Protein AF-A0A1G6HQH6-F1 (afdb_monomer_lite)

Radius of gyration: 28.19 Å; chains: 1; bounding box: 58×26×79 Å

pLDDT: mean 88.73, std 11.49, range [60.56, 98.31]

Sequence (128 aa):
MSDMNAMRIERLQMDIVSLQSRLTVVQKQLEELGKAREGLTKVKDEADGEKHLVSNPELNHEVTRGKETAKHRERRASVMSDYKKLVACIGSMIFLIDQKMVSLATEGSGYMTSISSKKNLVSELKKS

Secondary structure (DSSP, 8-state):
--HHHHHHHHHHHHHHHHHHHHHHHHHHHHHHHHHHHHHHHHHHHHHHHHHHHHHS---S-HHHHHHHHHHTHHHHHHHHHHHHHHHHHHHHHHHHHHHHHHHHHHHHHHHHHHHHHHHHHHHHHHH-

Foldseek 3Di:
DDPVLVVLLVVLVVLLVVLVVVLVVLVVLLVVLVVVLVVLVVVLVVLVVVLVCLVPPDDPDPVCVVVVCVVCVVVSVVVNVVSVVSNVVSVVSSVVSVVVSVVSVVVSVVSVVSSVVSVVVSVVSVVD

Organism: NCBI:txid1464122

Structure (mmCIF, N/CA/C/O backbone):
data_AF-A0A1G6HQH6-F1
#
_entry.id   AF-A0A1G6HQH6-F1
#
loop_
_atom_site.group_PDB
_atom_site.id
_atom_site.type_symbol
_atom_site.label_atom_id
_atom_site.label_alt_id
_atom_site.label_comp_id
_atom_site.label_asym_id
_atom_site.label_entity_id
_atom_site.label_seq_id
_atom_site.pdbx_PDB_ins_code
_atom_site.Cartn_x
_atom_site.Cartn_y
_atom_site.Cartn_z
_atom_site.occupancy
_atom_site.B_iso_or_equiv
_atom_site.auth_seq_id
_atom_site.auth_comp_id
_atom_site.auth_asym_id
_atom_site.auth_atom_id
_atom_site.pdbx_PDB_model_num
ATOM 1 N N . MET A 1 1 ? -25.059 -0.655 37.567 1.00 61.16 1 MET A N 1
ATOM 2 C CA . MET A 1 1 ? -24.219 -1.395 36.604 1.00 61.16 1 MET A CA 1
ATOM 3 C C . MET A 1 1 ? -23.960 -2.776 37.179 1.00 61.16 1 MET A C 1
ATOM 5 O O . MET A 1 1 ? -23.488 -2.849 38.305 1.00 61.16 1 MET A O 1
ATOM 9 N N . SER A 1 2 ? -24.348 -3.844 36.480 1.00 80.38 2 SER A N 1
ATOM 10 C CA . SER A 1 2 ? -24.096 -5.219 36.937 1.00 80.38 2 SER A CA 1
ATOM 11 C C . SER A 1 2 ? -22.632 -5.613 36.709 1.00 80.38 2 SER A C 1
ATOM 13 O O . SER A 1 2 ? -22.013 -5.141 35.752 1.00 80.38 2 SER A O 1
ATOM 15 N N . ASP A 1 3 ? -22.091 -6.520 37.528 1.00 83.44 3 ASP A N 1
ATOM 16 C CA . ASP A 1 3 ? -20.731 -7.066 37.347 1.00 83.44 3 ASP A CA 1
ATOM 17 C C . ASP A 1 3 ? -20.538 -7.677 35.948 1.00 83.44 3 ASP A C 1
ATOM 19 O O . ASP A 1 3 ? -19.473 -7.582 35.338 1.00 83.44 3 ASP A O 1
ATOM 23 N N . MET A 1 4 ? -21.615 -8.227 35.379 1.00 88.12 4 MET A N 1
ATOM 24 C CA . MET A 1 4 ? -21.640 -8.748 34.014 1.00 88.12 4 MET A CA 1
ATOM 25 C C . MET A 1 4 ? -21.447 -7.647 32.954 1.00 88.12 4 MET A C 1
ATOM 27 O O . MET A 1 4 ? -20.727 -7.862 31.974 1.00 88.12 4 MET A O 1
ATOM 31 N N . ASN A 1 5 ? -22.042 -6.461 33.142 1.00 89.81 5 ASN A N 1
ATOM 32 C CA . ASN A 1 5 ? -21.834 -5.318 32.245 1.00 89.81 5 ASN A CA 1
ATOM 33 C C . ASN A 1 5 ? -20.390 -4.807 32.333 1.00 89.81 5 ASN A C 1
ATOM 35 O O . ASN A 1 5 ? -19.801 -4.496 31.297 1.00 89.81 5 ASN A O 1
ATOM 39 N N . ALA A 1 6 ? -19.797 -4.785 33.532 1.00 91.06 6 ALA A N 1
ATOM 40 C CA . ALA A 1 6 ? -18.405 -4.378 33.732 1.00 91.06 6 ALA A CA 1
ATOM 41 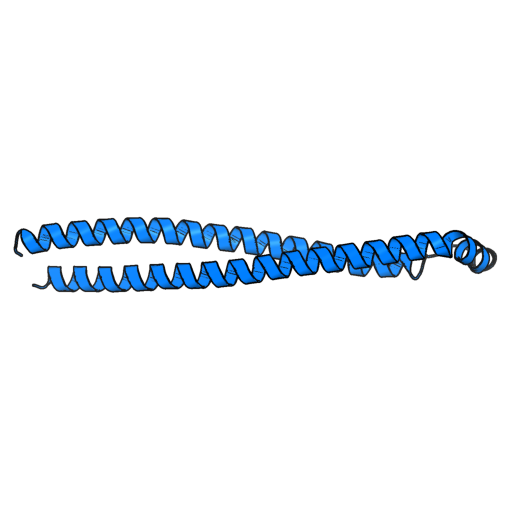C C . ALA A 1 6 ? -17.420 -5.300 32.986 1.00 91.06 6 ALA A C 1
ATOM 43 O O . ALA A 1 6 ? -16.626 -4.818 32.176 1.00 91.06 6 ALA A O 1
ATOM 44 N N . MET A 1 7 ? -17.546 -6.625 33.141 1.00 93.31 7 MET A N 1
ATOM 45 C CA . MET A 1 7 ? -16.700 -7.596 32.421 1.00 93.31 7 MET A CA 1
ATOM 46 C C . MET A 1 7 ? -16.857 -7.501 30.897 1.00 93.31 7 MET A C 1
ATOM 48 O O . MET A 1 7 ? -15.897 -7.654 30.136 1.00 93.31 7 MET A O 1
ATOM 52 N N . ARG A 1 8 ? -18.083 -7.251 30.417 1.00 94.69 8 ARG A N 1
ATOM 53 C CA . ARG A 1 8 ? -18.345 -7.103 28.980 1.00 94.69 8 ARG A CA 1
ATOM 54 C C . ARG A 1 8 ? -17.719 -5.828 28.419 1.00 94.69 8 ARG A C 1
ATOM 56 O O . ARG A 1 8 ? -17.193 -5.862 27.307 1.00 94.69 8 ARG A O 1
ATOM 63 N N . ILE A 1 9 ? -17.748 -4.733 29.178 1.00 95.00 9 ILE A N 1
ATOM 64 C CA . ILE A 1 9 ? -17.079 -3.480 28.817 1.00 95.00 9 ILE A CA 1
ATOM 65 C C . ILE A 1 9 ? -15.565 -3.688 28.716 1.00 95.00 9 ILE A C 1
ATOM 67 O O . ILE A 1 9 ? -14.991 -3.301 27.699 1.00 95.00 9 ILE A O 1
ATOM 71 N N . GLU A 1 10 ? -14.931 -4.339 29.695 1.00 96.00 10 GLU A N 1
ATOM 72 C CA . GLU A 1 10 ? -13.484 -4.607 29.660 1.00 96.00 10 GLU A CA 1
ATOM 73 C C . GLU A 1 10 ? -13.081 -5.410 28.421 1.00 96.00 10 GLU A C 1
ATOM 75 O O . GLU A 1 10 ? -12.165 -5.023 27.693 1.00 96.00 10 GLU A O 1
ATOM 80 N N . ARG A 1 11 ? -13.818 -6.483 28.107 1.00 96.44 11 ARG A N 1
ATOM 81 C CA . ARG A 1 11 ? -13.547 -7.289 26.908 1.00 96.44 11 ARG A CA 1
ATOM 82 C C . ARG A 1 11 ? -13.657 -6.462 25.624 1.00 96.44 11 ARG A C 1
ATOM 84 O O . A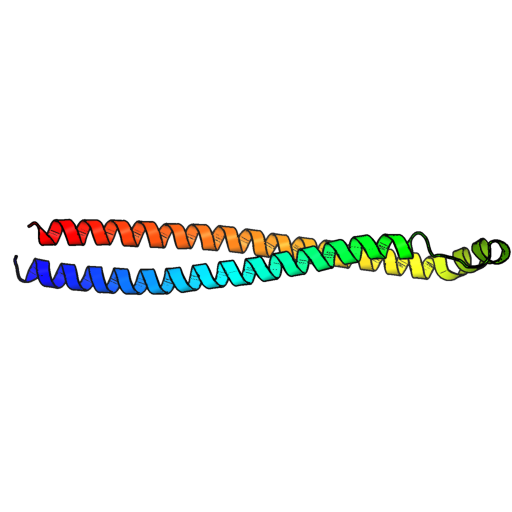RG A 1 11 ? -12.796 -6.555 24.754 1.00 96.44 11 ARG A O 1
ATOM 91 N N . LEU A 1 12 ? -14.688 -5.624 25.508 1.00 97.00 12 LEU A N 1
ATOM 92 C CA . LEU A 1 12 ? -14.854 -4.739 24.351 1.00 97.00 12 LEU A CA 1
ATOM 93 C C . LEU A 1 12 ? -13.729 -3.703 24.251 1.00 97.00 12 LEU A C 1
ATOM 95 O O . LEU A 1 12 ? -13.308 -3.370 23.145 1.00 97.00 12 LEU A O 1
ATOM 99 N N . GLN A 1 13 ? -13.229 -3.202 25.380 1.00 97.19 13 GLN A N 1
ATOM 100 C CA . GLN A 1 13 ? -12.096 -2.279 25.407 1.00 97.19 13 GLN A CA 1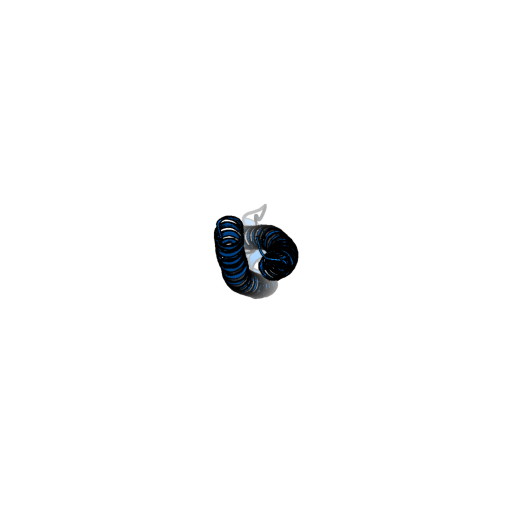
ATOM 101 C C . GLN A 1 13 ? -10.800 -2.959 24.955 1.00 97.19 13 GLN A C 1
ATOM 103 O O . GLN A 1 13 ? -10.073 -2.375 24.152 1.00 97.19 13 GLN A O 1
ATOM 108 N N . MET A 1 14 ? -10.543 -4.199 25.382 1.00 97.75 14 MET A N 1
ATOM 109 C CA . MET A 1 14 ? -9.402 -4.986 24.897 1.00 97.75 14 MET A CA 1
ATOM 110 C C . MET A 1 14 ? -9.473 -5.213 23.381 1.00 97.75 14 MET A C 1
ATOM 112 O O . MET A 1 14 ? -8.486 -4.994 22.675 1.00 97.75 14 MET A O 1
ATOM 116 N N . ASP A 1 15 ? -10.651 -5.576 22.866 1.00 97.56 15 ASP A N 1
ATOM 117 C CA . ASP A 1 15 ? -10.881 -5.730 21.426 1.00 97.56 15 ASP A CA 1
ATOM 118 C C . ASP A 1 15 ? -10.608 -4.422 20.666 1.00 97.56 15 ASP A C 1
ATOM 120 O O . ASP A 1 15 ? -9.980 -4.436 19.608 1.00 97.56 15 ASP A O 1
ATOM 124 N N . ILE A 1 16 ? -11.077 -3.282 21.191 1.00 98.06 16 ILE A N 1
ATOM 125 C CA . ILE A 1 16 ? -10.842 -1.961 20.589 1.00 98.06 16 ILE A CA 1
ATOM 126 C C . ILE A 1 16 ? -9.342 -1.671 20.509 1.00 98.06 16 ILE A C 1
ATOM 128 O O . ILE A 1 16 ? -8.872 -1.277 19.444 1.00 98.06 16 ILE A O 1
ATOM 132 N N . VAL A 1 17 ? -8.589 -1.899 21.588 1.00 98.12 17 VAL A N 1
ATOM 133 C CA . VAL A 1 17 ? -7.134 -1.674 21.616 1.00 98.12 17 VAL A CA 1
ATOM 134 C C . VAL A 1 17 ? -6.421 -2.567 20.597 1.00 98.12 17 VAL A C 1
ATOM 136 O O . VAL A 1 17 ? -5.569 -2.092 19.843 1.00 98.12 17 VAL A O 1
ATOM 139 N N . SER A 1 18 ? -6.807 -3.843 20.508 1.00 98.06 18 SER A N 1
ATOM 140 C CA . SER A 1 18 ? -6.260 -4.774 19.514 1.00 98.06 18 SER A CA 1
ATOM 141 C C . SER A 1 18 ? -6.530 -4.307 18.077 1.00 98.06 18 SER A C 1
ATOM 143 O O . SER A 1 18 ? -5.619 -4.262 17.247 1.00 98.06 18 SER A O 1
ATOM 145 N N . LEU A 1 19 ? -7.765 -3.891 17.780 1.00 97.69 19 LEU A N 1
ATOM 146 C CA . LEU A 1 19 ? -8.143 -3.378 16.461 1.00 97.69 19 LEU A CA 1
ATOM 147 C C . LEU A 1 19 ? -7.427 -2.067 16.119 1.00 97.69 19 LEU A C 1
ATOM 149 O O . LEU A 1 19 ? -7.026 -1.876 14.973 1.00 97.69 19 LEU A O 1
ATOM 153 N N . GLN A 1 20 ? -7.227 -1.179 17.095 1.00 97.88 20 GLN A N 1
ATOM 154 C CA . GLN A 1 20 ? -6.460 0.054 16.909 1.00 97.88 20 GLN A CA 1
ATOM 155 C C . GLN A 1 20 ? -4.997 -0.241 16.572 1.00 97.88 20 GLN A C 1
ATOM 157 O O . GLN A 1 20 ? -4.455 0.371 15.659 1.00 97.88 20 GLN A O 1
ATOM 162 N N . SER A 1 21 ? -4.377 -1.217 17.243 1.00 97.94 21 SER A N 1
ATOM 163 C CA . SER A 1 21 ? -3.014 -1.651 16.920 1.00 97.94 21 SER A CA 1
ATOM 164 C C . SER A 1 21 ? -2.908 -2.162 15.477 1.00 97.94 21 SER A C 1
ATOM 166 O O . SER A 1 21 ? -2.021 -1.738 14.736 1.00 97.94 21 SER A O 1
ATOM 168 N N . ARG A 1 22 ? -3.858 -3.000 15.036 1.00 97.56 22 ARG A N 1
ATOM 169 C CA . ARG A 1 22 ? -3.921 -3.486 13.644 1.00 97.56 22 ARG A CA 1
ATOM 170 C C . ARG A 1 22 ? -4.124 -2.347 12.645 1.00 97.56 22 ARG A C 1
ATOM 172 O O . ARG A 1 22 ? -3.474 -2.336 11.603 1.00 97.56 22 ARG A O 1
ATOM 179 N N . LEU A 1 23 ? -4.976 -1.374 12.969 1.00 97.31 23 LEU A N 1
ATOM 180 C CA . LEU A 1 23 ? -5.200 -0.197 12.130 1.00 97.31 23 LEU A CA 1
ATOM 181 C C . LEU A 1 23 ? -3.914 0.624 11.947 1.00 97.31 23 LEU A C 1
ATOM 183 O O . LEU A 1 23 ? -3.607 1.010 10.822 1.00 97.31 23 LEU A O 1
ATOM 187 N N . THR A 1 24 ? -3.132 0.826 13.011 1.00 97.81 24 THR A N 1
ATOM 188 C CA . THR A 1 24 ? -1.832 1.512 12.930 1.00 97.81 24 THR A CA 1
ATOM 189 C C . THR A 1 24 ? -0.862 0.784 11.997 1.00 97.81 24 THR A C 1
ATOM 191 O O . THR A 1 24 ? -0.167 1.421 11.206 1.00 97.81 24 THR A O 1
ATOM 194 N N . VAL A 1 25 ? -0.826 -0.553 12.041 1.00 97.94 25 VAL A N 1
ATOM 195 C CA . VAL A 1 25 ? 0.010 -1.354 11.129 1.00 97.94 25 VAL A CA 1
ATOM 196 C C . VAL A 1 25 ? -0.429 -1.171 9.676 1.00 97.94 25 VAL A C 1
ATOM 198 O O . VAL A 1 25 ? 0.415 -0.916 8.819 1.00 97.94 25 VAL A O 1
ATOM 201 N N . VAL A 1 26 ? -1.735 -1.236 9.399 1.00 97.56 26 VAL A N 1
ATOM 202 C CA . VAL A 1 26 ? -2.288 -1.008 8.053 1.00 97.56 26 VAL A CA 1
ATOM 203 C C . VAL A 1 26 ? -1.932 0.388 7.534 1.00 97.56 26 VAL A C 1
ATOM 205 O O . VAL A 1 26 ? -1.500 0.526 6.392 1.00 97.56 26 VAL A O 1
ATOM 208 N N . GLN A 1 27 ? -2.067 1.422 8.368 1.00 97.38 27 GLN A N 1
ATOM 209 C CA . GLN A 1 27 ? -1.724 2.799 7.998 1.00 97.38 27 GLN A CA 1
ATOM 210 C C . GLN A 1 27 ? -0.239 2.946 7.654 1.00 97.38 27 GLN A C 1
ATOM 212 O O . GLN A 1 27 ? 0.094 3.549 6.635 1.00 97.38 27 GLN A O 1
ATOM 217 N N . LYS A 1 28 ? 0.647 2.337 8.450 1.00 98.12 28 LYS A N 1
ATOM 218 C CA . LYS A 1 28 ? 2.087 2.329 8.172 1.00 98.12 28 LYS A CA 1
ATOM 219 C C . LYS A 1 28 ? 2.408 1.628 6.848 1.00 98.12 28 LYS A C 1
ATOM 221 O O . LYS A 1 28 ? 3.180 2.148 6.051 1.00 98.12 28 LYS A O 1
ATOM 226 N N . GLN A 1 29 ? 1.788 0.478 6.586 1.00 97.75 29 GLN A N 1
ATOM 227 C CA . GLN A 1 29 ? 1.976 -0.246 5.325 1.00 97.75 29 GLN A CA 1
ATOM 228 C C . GLN A 1 29 ? 1.483 0.559 4.117 1.00 97.75 29 GLN A C 1
ATOM 230 O O . GLN A 1 29 ? 2.134 0.556 3.076 1.00 97.75 29 GLN A O 1
ATOM 235 N N . LEU A 1 30 ? 0.359 1.270 4.246 1.00 97.50 30 LEU A N 1
ATOM 236 C CA . LEU A 1 30 ? -0.136 2.166 3.198 1.00 97.50 30 LEU A CA 1
ATOM 237 C C . LEU A 1 30 ? 0.847 3.304 2.904 1.00 97.50 30 LEU A C 1
ATOM 239 O O . LEU A 1 30 ? 1.074 3.618 1.738 1.00 97.50 30 LEU A O 1
ATOM 243 N N . GLU A 1 31 ? 1.452 3.893 3.937 1.00 97.75 31 GLU A N 1
ATOM 244 C CA . GLU A 1 31 ? 2.469 4.936 3.778 1.00 97.75 31 GLU A CA 1
ATOM 245 C C . GLU A 1 31 ? 3.724 4.404 3.065 1.00 97.75 31 GLU A C 1
ATOM 247 O O . GLU A 1 31 ? 4.218 5.025 2.122 1.00 97.75 31 GLU A O 1
ATOM 252 N N . GLU A 1 32 ? 4.227 3.238 3.478 1.00 97.56 32 GLU A N 1
ATOM 253 C CA . GLU A 1 32 ? 5.393 2.591 2.863 1.00 97.56 32 GLU A CA 1
ATOM 254 C C . GLU A 1 32 ? 5.142 2.240 1.389 1.00 97.56 32 GLU A C 1
ATOM 256 O O . GLU A 1 32 ? 5.980 2.525 0.530 1.00 97.56 32 GLU A O 1
ATOM 261 N N . LEU A 1 33 ? 3.966 1.686 1.076 1.00 97.56 33 LEU A N 1
ATOM 262 C CA . LEU A 1 33 ? 3.557 1.387 -0.296 1.00 97.56 33 LEU A CA 1
ATOM 263 C C . LEU A 1 33 ? 3.394 2.656 -1.139 1.00 97.56 33 LEU A C 1
ATOM 265 O O . LEU A 1 33 ? 3.831 2.671 -2.288 1.00 97.56 33 LEU A O 1
ATOM 269 N N . GLY A 1 34 ? 2.837 3.729 -0.570 1.00 97.38 34 GLY A N 1
ATOM 270 C CA . GLY A 1 34 ? 2.738 5.030 -1.234 1.00 97.38 34 GLY A CA 1
ATOM 271 C C . GLY A 1 34 ? 4.110 5.578 -1.634 1.00 97.38 34 GLY A C 1
ATOM 272 O O . GLY A 1 34 ? 4.321 5.927 -2.795 1.00 97.38 34 GLY A O 1
ATOM 273 N N . LYS A 1 35 ? 5.085 5.545 -0.716 1.00 97.56 35 LYS A N 1
ATOM 274 C CA . LYS A 1 35 ? 6.473 5.957 -0.998 1.00 97.56 35 LYS A CA 1
ATOM 275 C C . LYS A 1 35 ? 7.130 5.088 -2.072 1.00 97.56 35 LYS A C 1
ATOM 277 O O . LYS A 1 35 ? 7.790 5.612 -2.968 1.00 97.56 35 LYS A O 1
ATOM 282 N N . ALA A 1 36 ? 6.941 3.769 -2.009 1.00 96.19 36 ALA A N 1
ATOM 283 C CA . ALA A 1 36 ? 7.474 2.850 -3.014 1.00 96.19 36 ALA A CA 1
ATOM 284 C C . ALA A 1 36 ? 6.870 3.113 -4.404 1.00 96.19 36 ALA A C 1
ATOM 286 O O . ALA A 1 36 ? 7.594 3.155 -5.400 1.00 96.19 36 ALA A O 1
ATOM 287 N N . ARG A 1 37 ? 5.556 3.354 -4.468 1.00 97.38 37 ARG A N 1
ATOM 288 C CA . ARG A 1 37 ? 4.839 3.709 -5.697 1.00 97.38 37 ARG A CA 1
ATOM 289 C C . ARG A 1 37 ? 5.361 5.006 -6.309 1.00 97.38 37 ARG A C 1
ATOM 291 O O . ARG A 1 37 ? 5.594 5.061 -7.516 1.00 97.38 37 ARG A O 1
ATOM 298 N N . GLU A 1 38 ? 5.550 6.042 -5.496 1.00 96.25 38 GLU A N 1
ATOM 299 C CA . GLU A 1 38 ? 6.123 7.317 -5.939 1.00 96.25 38 GLU A CA 1
ATOM 300 C C . GLU A 1 38 ? 7.547 7.139 -6.472 1.00 96.25 38 GLU A C 1
ATOM 302 O O . GLU A 1 38 ? 7.865 7.648 -7.546 1.00 96.25 38 GLU A O 1
ATOM 307 N N . GLY A 1 39 ? 8.386 6.373 -5.767 1.00 96.19 39 GLY A N 1
ATOM 308 C CA . GLY A 1 39 ? 9.744 6.055 -6.208 1.00 96.19 39 GLY A CA 1
ATOM 309 C C . GLY A 1 39 ? 9.765 5.342 -7.561 1.00 96.19 39 GLY A C 1
ATOM 310 O O . GLY A 1 39 ? 10.466 5.771 -8.472 1.00 96.19 39 GLY A O 1
ATOM 311 N N . LEU A 1 40 ? 8.942 4.305 -7.731 1.00 94.81 40 LEU A N 1
ATOM 312 C CA . LEU A 1 40 ? 8.818 3.586 -9.002 1.00 94.81 40 LEU A CA 1
ATOM 313 C C . LEU A 1 40 ? 8.289 4.472 -10.131 1.00 94.81 40 LEU A C 1
ATOM 315 O O . LEU A 1 40 ? 8.736 4.340 -11.266 1.00 94.81 40 LEU A O 1
ATOM 319 N N . THR A 1 41 ? 7.361 5.382 -9.831 1.00 93.88 41 THR A N 1
ATOM 320 C CA . THR A 1 41 ? 6.839 6.332 -10.823 1.00 93.88 41 THR A CA 1
ATOM 321 C C . THR A 1 41 ? 7.950 7.256 -11.317 1.00 93.88 41 THR A C 1
ATOM 323 O O . THR A 1 41 ? 8.125 7.383 -12.522 1.00 93.88 41 THR A O 1
ATOM 326 N N . LYS A 1 42 ? 8.774 7.801 -10.411 1.00 93.88 42 LYS A N 1
ATOM 327 C CA . LYS A 1 42 ? 9.939 8.619 -10.788 1.00 93.88 42 LYS A CA 1
ATOM 328 C C . LYS A 1 42 ? 10.922 7.850 -11.665 1.00 93.88 42 LYS A C 1
ATOM 3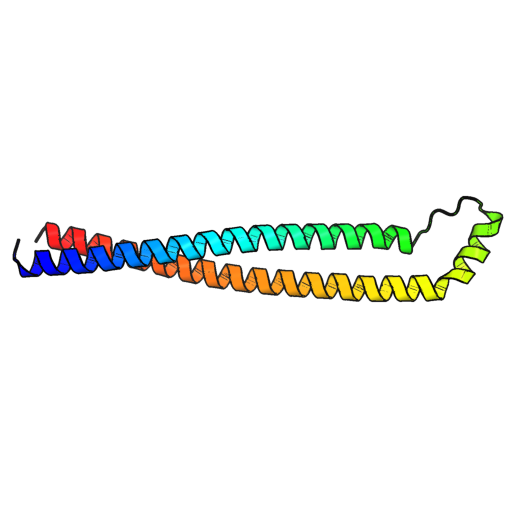30 O O . LYS A 1 42 ? 11.278 8.337 -12.728 1.00 93.88 42 LYS A O 1
ATOM 335 N N . VAL A 1 43 ? 11.289 6.627 -11.272 1.00 90.81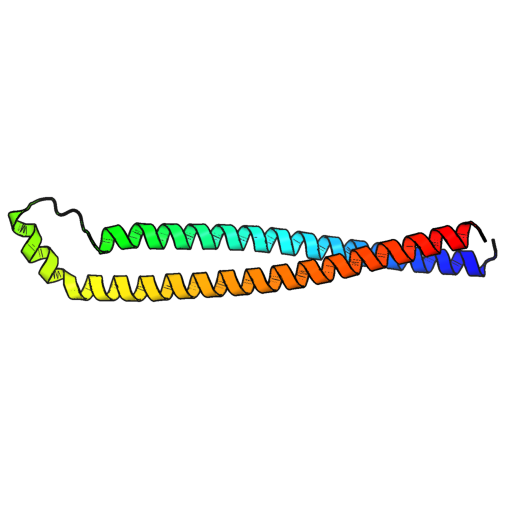 43 VAL A N 1
ATOM 336 C CA . VAL A 1 43 ? 12.201 5.780 -12.066 1.00 90.81 43 VAL A CA 1
ATOM 337 C C . VAL A 1 43 ? 11.619 5.484 -13.451 1.00 90.81 43 VAL A C 1
ATOM 339 O O . VAL A 1 43 ? 12.346 5.451 -14.441 1.00 90.81 43 VAL A O 1
ATOM 342 N N . LYS A 1 44 ? 10.302 5.275 -13.547 1.00 90.00 44 LYS A N 1
ATOM 343 C CA . LYS A 1 44 ? 9.622 5.073 -14.830 1.00 90.00 44 LYS A CA 1
ATOM 344 C C . LYS A 1 44 ? 9.701 6.321 -15.713 1.00 90.00 44 LYS A C 1
ATOM 346 O O . LYS A 1 44 ? 10.035 6.195 -16.888 1.00 90.00 44 LYS A O 1
ATOM 351 N N . ASP A 1 45 ? 9.412 7.491 -15.151 1.00 87.81 45 ASP A N 1
ATOM 352 C CA . ASP A 1 45 ? 9.428 8.766 -15.871 1.00 87.81 45 ASP A CA 1
ATOM 353 C C . ASP A 1 45 ? 10.856 9.140 -16.314 1.00 87.81 45 ASP A C 1
ATOM 355 O O . ASP A 1 45 ? 11.059 9.584 -17.444 1.00 87.81 45 ASP A O 1
ATOM 359 N N . GLU A 1 46 ? 11.858 8.888 -15.466 1.00 88.19 46 GLU A N 1
ATOM 360 C CA . GLU A 1 46 ? 13.284 9.027 -15.794 1.00 88.19 46 GLU A CA 1
ATOM 361 C C . GLU A 1 46 ? 13.681 8.099 -16.949 1.00 88.19 46 GLU A C 1
ATOM 363 O O . GLU A 1 46 ? 14.269 8.554 -17.931 1.00 88.19 46 GLU A O 1
ATOM 368 N N . ALA A 1 47 ? 13.292 6.821 -16.892 1.00 84.56 47 ALA A N 1
ATOM 369 C CA . ALA A 1 47 ? 13.565 5.860 -17.959 1.00 84.56 47 ALA A CA 1
ATOM 370 C C . ALA A 1 47 ? 12.895 6.253 -19.292 1.00 84.56 47 ALA A C 1
ATOM 372 O O . ALA A 1 47 ? 13.491 6.088 -20.362 1.00 84.56 47 ALA A O 1
ATOM 373 N N . ASP A 1 48 ? 11.676 6.799 -19.251 1.00 81.44 48 ASP A N 1
ATOM 374 C CA . ASP A 1 48 ? 10.997 7.339 -20.434 1.00 81.44 48 ASP A CA 1
ATOM 375 C C . ASP A 1 48 ? 11.692 8.607 -20.973 1.00 81.44 48 ASP A C 1
ATOM 377 O O . ASP A 1 48 ? 11.757 8.796 -22.193 1.00 81.44 48 ASP A O 1
ATOM 381 N N . GLY A 1 49 ? 12.275 9.438 -20.102 1.00 77.56 49 GLY A N 1
ATOM 382 C CA . GLY A 1 49 ? 13.112 10.581 -20.482 1.00 77.56 49 GLY A CA 1
ATOM 383 C C . GLY A 1 49 ? 14.422 10.165 -21.162 1.00 77.56 49 GLY A C 1
ATOM 384 O O . GLY A 1 49 ? 14.750 10.649 -22.247 1.00 77.56 49 GLY A O 1
ATOM 385 N N . GLU A 1 50 ? 15.152 9.210 -20.585 1.00 78.56 50 GLU A N 1
ATOM 386 C CA . GLU A 1 50 ? 16.418 8.704 -21.136 1.00 78.56 50 GLU A CA 1
ATOM 387 C C . GLU A 1 50 ? 16.244 8.002 -22.489 1.00 78.56 50 GLU A C 1
ATOM 389 O O . GLU A 1 50 ? 17.090 8.115 -23.383 1.00 78.56 50 GLU A O 1
ATOM 394 N N . LYS A 1 51 ? 15.108 7.332 -22.698 1.00 77.38 51 LYS A N 1
ATOM 395 C CA . LYS A 1 51 ? 14.739 6.724 -23.984 1.00 77.38 51 LYS A CA 1
ATOM 396 C C . LYS A 1 51 ? 14.799 7.722 -25.150 1.00 77.38 51 LYS A C 1
ATOM 398 O O . LYS A 1 51 ? 15.132 7.333 -26.278 1.00 77.38 51 LYS A O 1
ATOM 403 N N . HIS A 1 52 ? 14.500 9.001 -24.908 1.00 71.88 52 HIS A N 1
ATOM 404 C CA . HIS A 1 52 ? 14.620 10.044 -25.928 1.00 71.88 52 HIS A CA 1
ATOM 405 C C . HIS A 1 52 ? 16.081 10.251 -26.362 1.00 71.88 52 HIS A C 1
ATOM 407 O O . HIS A 1 52 ? 16.350 10.361 -27.559 1.00 71.88 52 HIS A O 1
ATOM 413 N N . LEU A 1 53 ? 17.029 10.215 -25.421 1.00 74.12 53 LEU A N 1
ATOM 414 C CA . LEU A 1 53 ? 18.465 10.371 -25.691 1.00 74.12 53 LEU A CA 1
ATOM 415 C C . LEU A 1 53 ? 19.023 9.199 -26.507 1.00 74.12 53 LEU A C 1
ATOM 417 O O . LEU A 1 53 ? 19.827 9.393 -27.417 1.00 74.12 53 LEU A O 1
ATOM 421 N N . VAL A 1 54 ? 18.547 7.978 -26.243 1.00 73.94 54 VAL A N 1
ATOM 422 C CA . VAL A 1 54 ? 18.914 6.796 -27.043 1.00 73.94 54 VAL A CA 1
ATOM 423 C C . VAL A 1 54 ? 18.366 6.900 -28.468 1.00 73.94 54 VAL A C 1
ATOM 425 O O . VAL A 1 54 ? 19.019 6.473 -29.421 1.00 73.94 54 VAL A O 1
ATOM 428 N N . SER A 1 55 ? 17.171 7.469 -28.627 1.00 71.00 55 SER A N 1
ATOM 429 C CA . SER A 1 55 ? 16.516 7.618 -29.932 1.00 71.00 55 SER A CA 1
ATOM 430 C C . SER A 1 55 ? 17.152 8.727 -30.778 1.00 71.00 55 SER A C 1
ATOM 432 O O . SER A 1 55 ? 17.271 8.573 -31.994 1.00 71.00 55 SER A O 1
ATOM 434 N N . ASN A 1 56 ? 17.609 9.805 -30.134 1.00 70.56 56 ASN A N 1
ATOM 435 C CA . ASN A 1 56 ? 18.164 11.003 -30.759 1.00 70.56 56 ASN A CA 1
ATOM 436 C C . ASN A 1 56 ? 19.516 11.376 -30.122 1.00 70.56 56 ASN A C 1
ATOM 438 O O . ASN A 1 56 ? 19.583 12.345 -29.366 1.00 70.56 56 ASN A O 1
ATOM 442 N N . PRO A 1 57 ? 20.599 10.629 -30.400 1.00 68.00 57 PRO A N 1
ATOM 443 C CA . PRO A 1 57 ? 21.900 10.945 -29.830 1.00 68.00 57 PRO A CA 1
ATOM 444 C C . PRO A 1 57 ? 22.416 12.275 -30.384 1.00 68.00 57 PRO A C 1
ATOM 446 O O . PRO A 1 57 ? 22.442 12.483 -31.603 1.00 68.00 57 PRO A O 1
ATOM 449 N N . GLU A 1 58 ? 22.861 13.157 -29.493 1.00 65.62 58 GLU A N 1
ATOM 450 C CA . GLU A 1 58 ? 23.584 14.368 -29.870 1.00 65.62 58 GLU A CA 1
ATOM 451 C C . GLU A 1 58 ? 24.912 13.962 -30.517 1.00 65.62 58 GLU A C 1
ATOM 453 O O . GLU A 1 58 ? 25.762 13.314 -29.906 1.00 65.62 58 GLU A O 1
ATOM 458 N N . LEU A 1 59 ? 25.068 14.275 -31.803 1.00 67.19 59 LEU A N 1
ATOM 459 C CA . LEU A 1 59 ? 26.281 13.982 -32.557 1.00 67.19 59 LEU A CA 1
ATOM 460 C C . LEU A 1 59 ? 26.940 15.311 -32.917 1.00 67.19 59 LEU A C 1
ATOM 462 O O . LEU A 1 59 ? 26.392 16.088 -33.695 1.00 67.19 59 LEU A O 1
ATOM 466 N N . ASN A 1 60 ? 28.125 15.543 -32.346 1.00 63.66 60 ASN A N 1
ATOM 467 C CA . ASN A 1 60 ? 28.844 16.824 -32.372 1.00 63.66 60 ASN A CA 1
ATOM 468 C C . ASN A 1 60 ? 29.254 17.301 -33.781 1.00 63.66 60 ASN A C 1
ATOM 470 O O . ASN A 1 60 ? 29.636 18.458 -33.945 1.00 63.66 60 ASN A O 1
ATOM 474 N N . HIS A 1 61 ? 29.174 16.442 -34.805 1.00 60.56 61 HIS A N 1
ATOM 475 C CA . HIS A 1 61 ? 29.515 16.772 -36.190 1.00 60.56 61 HIS A CA 1
ATOM 476 C C . HIS A 1 61 ? 28.528 16.151 -37.193 1.00 60.56 61 HIS A C 1
ATOM 478 O O . HIS A 1 61 ? 28.346 14.933 -37.235 1.00 60.56 61 HIS A O 1
ATOM 484 N N . GLU A 1 62 ? 27.939 16.979 -38.066 1.00 63.12 62 GLU A N 1
ATOM 485 C CA . GLU A 1 62 ? 26.986 16.545 -39.105 1.00 63.12 62 GLU A CA 1
ATOM 486 C C . GLU A 1 62 ? 27.572 15.503 -40.071 1.00 63.12 62 GLU A C 1
ATOM 488 O O . GLU A 1 62 ? 26.874 14.577 -40.480 1.00 63.12 62 GLU A O 1
ATOM 493 N N . VAL A 1 63 ? 28.869 15.597 -40.384 1.00 66.25 63 VAL A N 1
ATOM 494 C CA . VAL A 1 63 ? 29.548 14.721 -41.358 1.00 66.25 63 VAL A CA 1
ATOM 495 C C . VAL A 1 63 ? 29.673 13.275 -40.859 1.00 66.25 63 VAL A C 1
ATOM 497 O O . VAL A 1 63 ? 29.575 12.327 -41.640 1.00 66.25 63 VAL A O 1
ATOM 500 N N . THR A 1 64 ? 29.869 13.072 -39.554 1.00 62.25 64 THR A N 1
ATOM 501 C CA . THR A 1 64 ? 29.987 11.733 -38.948 1.00 62.25 64 THR A CA 1
ATOM 502 C C . THR A 1 64 ? 28.650 11.206 -38.436 1.00 62.25 64 THR A C 1
ATOM 504 O O . THR A 1 64 ? 28.513 9.998 -38.220 1.00 62.25 64 THR A O 1
ATOM 507 N N . ARG A 1 65 ? 27.638 12.081 -38.329 1.00 64.62 65 ARG A N 1
ATOM 508 C CA . ARG A 1 65 ? 26.316 11.782 -37.773 1.00 64.62 65 ARG A CA 1
ATOM 509 C C . ARG A 1 65 ? 25.691 10.524 -38.380 1.00 64.62 65 ARG A C 1
ATOM 511 O O . ARG A 1 65 ? 25.258 9.640 -37.645 1.00 64.62 65 ARG A O 1
ATOM 518 N N . GLY A 1 66 ? 25.683 10.397 -39.708 1.00 61.59 66 GLY A N 1
ATOM 519 C CA . GLY A 1 66 ? 25.098 9.241 -40.403 1.00 61.59 66 GLY A CA 1
ATOM 520 C C . GLY A 1 66 ? 25.864 7.924 -40.202 1.00 61.59 66 GLY A C 1
ATOM 521 O O . GLY A 1 66 ? 25.245 6.878 -40.000 1.00 61.59 66 GLY A O 1
ATOM 522 N N . LYS A 1 67 ? 27.204 7.966 -40.201 1.00 64.38 67 LYS A N 1
ATOM 523 C CA . LYS A 1 67 ? 28.064 6.774 -40.067 1.00 64.38 67 LYS A CA 1
ATOM 524 C C . LYS A 1 67 ? 28.038 6.202 -38.649 1.00 64.38 67 LYS A C 1
ATOM 526 O O . LYS A 1 67 ? 27.824 5.003 -38.486 1.00 64.38 67 LYS A O 1
ATOM 531 N N . GLU A 1 68 ? 28.167 7.053 -37.633 1.00 63.53 68 GLU A N 1
ATOM 532 C CA . GLU A 1 68 ? 28.096 6.626 -36.226 1.00 63.53 68 GLU A CA 1
ATOM 533 C C . GLU A 1 68 ? 26.680 6.163 -35.851 1.00 63.53 68 GLU A C 1
ATOM 535 O O . GLU A 1 68 ? 26.496 5.169 -35.144 1.00 63.53 68 GLU A O 1
ATOM 540 N N . THR A 1 69 ? 25.653 6.801 -36.426 1.00 65.38 69 THR A N 1
ATOM 541 C CA . THR A 1 69 ? 24.261 6.359 -36.271 1.00 65.38 69 THR A CA 1
ATOM 542 C C . THR A 1 69 ? 24.037 4.965 -36.851 1.00 65.38 69 THR A C 1
ATOM 544 O O . THR A 1 69 ? 23.357 4.157 -36.222 1.00 65.38 69 THR A O 1
ATOM 547 N N . ALA A 1 70 ? 24.593 4.643 -38.018 1.00 67.69 70 ALA A N 1
ATOM 548 C CA . ALA A 1 70 ? 24.463 3.306 -38.596 1.00 67.69 70 ALA A CA 1
ATOM 549 C C . ALA A 1 70 ? 25.236 2.250 -37.783 1.00 67.69 70 ALA A C 1
ATOM 551 O O . ALA A 1 70 ? 24.691 1.188 -37.482 1.00 67.69 70 ALA A O 1
ATOM 552 N N . LYS A 1 71 ? 26.462 2.573 -37.354 1.00 75.00 71 LYS A N 1
ATOM 553 C CA . LYS A 1 71 ? 27.368 1.678 -36.612 1.00 75.00 71 LYS A CA 1
ATOM 554 C C . LYS A 1 71 ? 26.793 1.178 -35.285 1.00 75.00 71 LYS A C 1
ATOM 556 O O . LYS A 1 71 ? 27.058 0.052 -34.876 1.00 75.00 71 LYS A O 1
ATOM 561 N N . HIS A 1 72 ? 25.988 1.999 -34.616 1.00 76.12 72 HIS A N 1
ATOM 562 C CA . HIS A 1 72 ? 25.409 1.669 -33.311 1.00 76.12 72 HIS A CA 1
ATOM 563 C C . HIS A 1 72 ? 23.928 1.281 -33.366 1.00 76.12 72 HIS A C 1
ATOM 565 O O . HIS A 1 72 ? 23.292 1.144 -32.320 1.00 76.12 72 HIS A O 1
ATOM 571 N N . ARG A 1 73 ? 23.359 1.075 -34.561 1.00 78.12 73 ARG A N 1
ATOM 572 C CA . ARG A 1 73 ? 21.923 0.817 -34.743 1.00 78.12 73 ARG A CA 1
ATOM 573 C C . ARG A 1 73 ? 21.423 -0.396 -33.959 1.00 78.12 73 ARG A C 1
ATOM 575 O O . ARG A 1 73 ? 20.433 -0.272 -33.246 1.00 78.12 73 ARG A O 1
ATOM 582 N N . GLU A 1 74 ? 22.112 -1.529 -34.061 1.00 80.62 74 GLU A N 1
ATOM 583 C CA . GLU A 1 74 ? 21.735 -2.767 -33.362 1.00 80.62 74 GLU A CA 1
ATOM 584 C C . GLU A 1 74 ? 21.843 -2.620 -31.843 1.00 80.62 74 GLU A C 1
ATOM 586 O O . GLU A 1 74 ? 20.922 -2.991 -31.118 1.00 80.62 74 GLU A O 1
ATOM 591 N N . ARG A 1 75 ? 22.917 -1.985 -31.353 1.00 81.19 75 ARG A N 1
ATOM 592 C CA . ARG A 1 75 ? 23.082 -1.706 -29.918 1.00 81.19 75 ARG A CA 1
ATOM 593 C C . ARG A 1 75 ? 21.967 -0.809 -29.390 1.00 81.19 75 ARG A C 1
ATOM 595 O O . ARG A 1 75 ? 21.389 -1.118 -28.356 1.00 81.19 75 ARG A O 1
ATOM 602 N N . ARG A 1 76 ? 21.605 0.254 -30.115 1.00 81.56 76 ARG A N 1
ATOM 603 C CA . ARG A 1 76 ? 20.475 1.117 -29.731 1.00 81.56 76 ARG A CA 1
ATOM 604 C C . ARG A 1 76 ? 19.148 0.370 -29.768 1.00 81.56 76 ARG A C 1
ATOM 606 O O . ARG A 1 76 ? 18.340 0.557 -28.870 1.00 81.56 76 ARG A O 1
ATOM 613 N N . ALA A 1 77 ? 18.925 -0.500 -30.753 1.00 82.69 77 ALA A N 1
ATOM 614 C CA . ALA A 1 77 ? 17.724 -1.332 -30.796 1.00 82.69 77 ALA A CA 1
ATOM 615 C C . ALA A 1 77 ? 17.637 -2.279 -29.584 1.00 82.69 77 ALA A C 1
ATOM 617 O O . ALA A 1 77 ? 16.566 -2.397 -28.988 1.00 82.69 77 ALA A O 1
ATOM 618 N N . SER A 1 78 ? 18.758 -2.886 -29.176 1.00 86.19 78 SER A N 1
ATOM 619 C CA . SER A 1 78 ? 18.839 -3.710 -27.962 1.00 86.19 78 SER A CA 1
ATOM 620 C C . SER A 1 78 ? 18.522 -2.896 -26.708 1.00 86.19 78 SER A C 1
ATOM 622 O O . SER A 1 78 ? 17.634 -3.270 -25.949 1.00 86.19 78 SER A O 1
ATOM 624 N N . VAL A 1 79 ? 19.169 -1.739 -26.541 1.00 84.31 79 VAL A N 1
ATOM 625 C CA . VAL A 1 79 ? 18.932 -0.829 -25.409 1.00 84.31 79 VAL A CA 1
ATOM 626 C C . VAL A 1 79 ? 17.461 -0.404 -25.354 1.00 84.31 79 VAL A C 1
ATOM 628 O O . VAL A 1 79 ? 16.825 -0.512 -24.312 1.00 84.31 79 VAL A O 1
ATOM 631 N N . MET A 1 80 ? 16.865 -0.022 -26.487 1.00 84.62 80 MET A N 1
ATOM 632 C CA . MET A 1 80 ? 15.442 0.334 -26.569 1.00 84.62 80 MET A CA 1
ATOM 633 C C . MET A 1 80 ? 14.506 -0.829 -26.215 1.00 84.62 80 MET A C 1
ATOM 635 O O . MET A 1 80 ? 13.435 -0.608 -25.648 1.00 84.62 80 MET A O 1
ATOM 639 N N . SER A 1 81 ? 14.875 -2.064 -26.562 1.00 86.31 81 SER A N 1
ATOM 640 C CA . SER A 1 81 ? 14.136 -3.264 -26.158 1.00 86.31 81 SER A CA 1
ATOM 641 C C . SER A 1 81 ? 14.205 -3.471 -24.643 1.00 86.31 81 SER A C 1
ATOM 643 O O . SER A 1 81 ? 13.178 -3.727 -24.015 1.00 86.31 81 SER A O 1
ATOM 645 N N . ASP A 1 82 ? 15.383 -3.324 -24.043 1.00 86.81 82 ASP A N 1
ATOM 646 C CA . ASP A 1 82 ? 15.552 -3.508 -22.602 1.00 86.81 82 ASP A CA 1
ATOM 647 C C . ASP A 1 82 ? 14.870 -2.390 -21.797 1.00 86.81 82 ASP A C 1
ATOM 649 O O . ASP A 1 82 ? 14.207 -2.690 -20.804 1.00 86.81 82 ASP A O 1
ATOM 653 N N . TYR A 1 83 ? 14.863 -1.146 -22.295 1.00 85.62 83 TYR A N 1
ATOM 654 C CA . TYR A 1 83 ? 14.035 -0.063 -21.742 1.00 85.62 83 TYR A CA 1
ATOM 655 C C . TYR A 1 83 ? 12.545 -0.416 -21.739 1.00 85.62 83 TYR A C 1
ATOM 657 O O . TYR A 1 83 ? 11.868 -0.239 -20.729 1.00 85.62 83 TYR A O 1
ATOM 665 N N . LYS A 1 84 ? 12.012 -0.957 -22.844 1.00 86.62 84 LYS A N 1
ATOM 666 C CA . LYS A 1 84 ? 10.600 -1.376 -22.899 1.00 86.62 84 LYS A CA 1
ATOM 667 C C . LYS A 1 84 ? 10.283 -2.441 -21.848 1.00 86.62 84 LYS A C 1
ATOM 669 O O . LYS A 1 84 ? 9.233 -2.365 -21.215 1.00 86.62 84 LYS A O 1
ATOM 674 N N . LYS A 1 85 ? 11.181 -3.413 -21.650 1.00 89.25 85 LYS A N 1
ATOM 675 C CA . LYS A 1 85 ? 11.025 -4.445 -20.613 1.00 89.25 85 LYS A CA 1
ATOM 676 C C . LYS A 1 85 ? 11.066 -3.839 -19.211 1.00 89.25 85 LYS A C 1
ATOM 678 O O . LYS A 1 85 ? 10.230 -4.196 -18.387 1.00 89.25 85 LYS A O 1
ATOM 683 N N . LEU A 1 86 ? 11.991 -2.912 -18.955 1.00 89.12 86 LEU A N 1
ATOM 684 C CA . LEU A 1 86 ? 12.107 -2.212 -17.676 1.00 89.12 86 LEU A CA 1
ATOM 685 C C . LEU A 1 86 ? 10.829 -1.432 -17.348 1.00 89.12 86 LEU A C 1
ATOM 687 O O . LEU A 1 86 ? 10.247 -1.639 -16.286 1.00 89.12 86 LEU A O 1
ATOM 691 N N . VAL A 1 87 ? 10.342 -0.605 -18.277 1.00 90.06 87 VAL A N 1
ATOM 692 C CA . VAL A 1 87 ? 9.108 0.180 -18.098 1.00 90.06 87 VAL A CA 1
ATOM 693 C C . VAL A 1 87 ? 7.896 -0.730 -17.8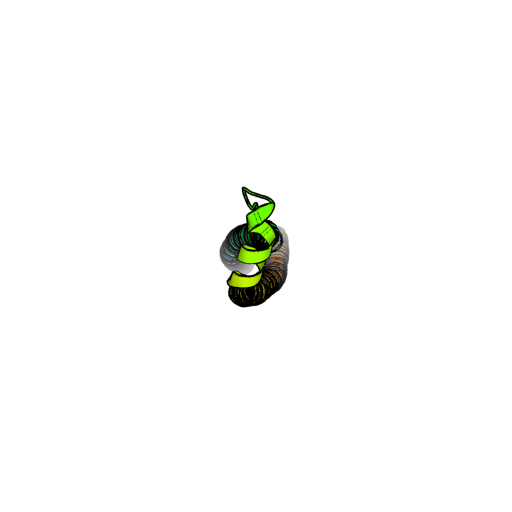73 1.00 90.06 87 VAL A C 1
ATOM 695 O O . VAL A 1 87 ? 7.073 -0.450 -17.001 1.00 90.06 87 VAL A O 1
ATOM 698 N N . ALA A 1 88 ? 7.793 -1.847 -18.601 1.00 91.12 88 ALA A N 1
ATOM 699 C CA . ALA A 1 88 ? 6.726 -2.830 -18.396 1.00 91.12 88 ALA A CA 1
ATOM 700 C C . ALA A 1 88 ? 6.808 -3.510 -17.015 1.00 91.12 88 ALA A C 1
ATOM 702 O O . ALA A 1 88 ? 5.785 -3.709 -16.354 1.00 91.12 88 ALA A O 1
ATOM 703 N N . CYS A 1 89 ? 8.020 -3.832 -16.559 1.00 93.94 89 CYS A N 1
ATOM 704 C CA . CYS A 1 89 ? 8.270 -4.402 -15.239 1.00 93.94 89 CYS A CA 1
ATOM 705 C C . CYS A 1 89 ? 7.865 -3.422 -14.127 1.00 93.94 89 CYS A C 1
ATOM 707 O O . CYS A 1 89 ? 7.077 -3.777 -13.250 1.00 93.94 89 CYS A O 1
ATOM 709 N N . ILE A 1 90 ? 8.307 -2.163 -14.217 1.00 94.12 90 ILE A N 1
ATOM 710 C CA . ILE A 1 90 ? 7.941 -1.106 -13.265 1.00 94.12 90 ILE A CA 1
ATOM 711 C C . ILE A 1 90 ? 6.426 -0.876 -13.260 1.00 94.12 90 ILE A C 1
ATOM 713 O O . ILE A 1 90 ? 5.819 -0.804 -12.193 1.00 94.12 90 ILE A O 1
ATOM 717 N N . GLY A 1 91 ? 5.790 -0.826 -14.435 1.00 94.31 91 GLY A N 1
ATOM 718 C CA . GLY A 1 91 ? 4.334 -0.712 -14.544 1.00 94.31 91 GLY A CA 1
ATOM 719 C C . GLY A 1 91 ? 3.596 -1.854 -13.837 1.00 94.31 91 GLY A C 1
ATOM 720 O O . GLY A 1 91 ? 2.612 -1.613 -13.141 1.00 94.31 91 GLY A O 1
ATOM 721 N N . SER A 1 92 ? 4.112 -3.081 -13.943 1.00 96.12 92 SER A N 1
ATOM 722 C CA . SER A 1 92 ? 3.558 -4.248 -13.245 1.00 96.12 92 SER A CA 1
ATOM 723 C C . SER A 1 92 ? 3.733 -4.148 -11.726 1.00 96.12 92 SER A C 1
ATOM 725 O O . SER A 1 92 ? 2.811 -4.464 -10.979 1.00 96.12 92 SER A O 1
ATOM 727 N N . MET A 1 93 ? 4.885 -3.664 -11.250 1.00 96.56 93 MET A N 1
ATOM 728 C CA . MET A 1 93 ? 5.122 -3.435 -9.819 1.00 96.56 93 MET A CA 1
ATOM 729 C C . MET A 1 93 ? 4.187 -2.362 -9.249 1.00 96.56 93 MET A C 1
ATOM 731 O O . MET A 1 93 ? 3.588 -2.582 -8.199 1.00 96.56 93 MET A O 1
ATOM 735 N N . ILE A 1 94 ? 4.014 -1.236 -9.953 1.00 96.94 94 ILE A N 1
ATOM 736 C CA . ILE A 1 94 ? 3.073 -0.172 -9.564 1.00 96.94 94 ILE A CA 1
ATOM 737 C C . ILE A 1 94 ? 1.651 -0.730 -9.469 1.00 96.94 94 ILE A C 1
ATOM 739 O O . ILE A 1 94 ? 0.970 -0.498 -8.475 1.00 96.94 94 ILE A O 1
ATOM 743 N N . PHE A 1 95 ? 1.225 -1.524 -10.454 1.00 97.12 95 PHE A N 1
ATOM 744 C CA . PHE A 1 95 ? -0.094 -2.153 -10.443 1.00 97.12 95 PHE A CA 1
ATOM 745 C C . PHE A 1 95 ? -0.308 -3.067 -9.225 1.00 97.12 95 PHE A C 1
ATOM 747 O O . PHE A 1 95 ? -1.351 -3.001 -8.575 1.00 97.12 95 PHE A O 1
ATOM 754 N N . LEU A 1 96 ? 0.682 -3.896 -8.877 1.00 97.56 96 LEU A N 1
ATOM 755 C CA . LEU A 1 96 ? 0.610 -4.759 -7.692 1.00 97.56 96 LEU A CA 1
ATOM 756 C C . LEU A 1 96 ? 0.559 -3.948 -6.390 1.00 97.56 96 LEU A C 1
ATOM 758 O O . LEU A 1 96 ? -0.180 -4.307 -5.470 1.00 97.56 96 LEU A O 1
ATOM 762 N N . ILE A 1 97 ? 1.311 -2.845 -6.317 1.00 97.38 97 ILE A N 1
ATOM 763 C CA . ILE A 1 97 ? 1.252 -1.917 -5.183 1.00 97.38 97 ILE A CA 1
ATOM 764 C C . ILE A 1 97 ? -0.148 -1.309 -5.069 1.00 97.38 97 ILE A C 1
ATOM 766 O O . ILE A 1 97 ? -0.727 -1.354 -3.985 1.00 97.38 97 ILE A O 1
ATOM 770 N N . ASP A 1 98 ? -0.724 -0.824 -6.170 1.00 97.75 98 ASP A N 1
ATOM 771 C CA . ASP A 1 98 ? -2.067 -0.237 -6.191 1.00 97.75 98 ASP A CA 1
ATOM 772 C C . ASP A 1 98 ? -3.122 -1.243 -5.699 1.00 97.75 98 ASP A C 1
ATOM 774 O O . ASP A 1 98 ? -3.937 -0.924 -4.828 1.00 97.75 98 ASP A O 1
ATOM 778 N N . GLN A 1 99 ? -3.064 -2.496 -6.166 1.00 98.31 99 GLN A N 1
ATOM 779 C CA . GLN A 1 99 ? -3.946 -3.562 -5.676 1.00 98.31 99 GLN A CA 1
ATOM 780 C C . GLN A 1 99 ? -3.788 -3.804 -4.171 1.00 98.31 99 GLN A C 1
ATOM 782 O O . GLN A 1 99 ? -4.781 -3.940 -3.445 1.00 98.31 99 GLN A O 1
ATOM 787 N N . LYS A 1 100 ? -2.546 -3.844 -3.676 1.00 97.56 100 LYS A N 1
ATOM 788 C CA . LYS A 1 100 ? -2.281 -4.061 -2.252 1.00 97.56 100 LYS A CA 1
ATOM 789 C C . LYS A 1 100 ? -2.757 -2.884 -1.400 1.00 97.56 100 LYS A C 1
ATOM 791 O O . LYS A 1 100 ? -3.326 -3.116 -0.335 1.00 97.56 100 LYS A O 1
ATOM 796 N N . MET A 1 101 ? -2.585 -1.651 -1.873 1.00 98.00 101 MET A N 1
ATOM 797 C CA . MET A 1 101 ? -3.087 -0.450 -1.205 1.00 98.00 101 MET A CA 1
ATOM 798 C C . MET A 1 101 ? -4.616 -0.462 -1.105 1.00 98.00 101 MET A C 1
ATOM 800 O O . MET A 1 101 ? -5.152 -0.213 -0.029 1.00 98.00 101 MET A O 1
ATOM 804 N N . VAL A 1 102 ? -5.332 -0.833 -2.173 1.00 98.25 102 VAL A N 1
ATOM 805 C CA . VAL A 1 102 ? -6.803 -0.967 -2.145 1.00 98.25 102 VAL A CA 1
ATOM 806 C C . VAL A 1 102 ? -7.251 -2.037 -1.143 1.00 98.25 102 VAL A C 1
ATOM 808 O O . VAL A 1 102 ? -8.173 -1.810 -0.353 1.00 98.25 102 VAL A O 1
ATOM 811 N N . SER A 1 103 ? -6.579 -3.191 -1.132 1.00 98.00 103 SER A N 1
ATOM 812 C CA . SER A 1 103 ? -6.856 -4.266 -0.173 1.00 98.00 103 SER A CA 1
ATOM 813 C C . SER A 1 103 ? -6.658 -3.801 1.275 1.00 98.00 103 SER A C 1
ATOM 815 O O . SER A 1 103 ? -7.550 -3.997 2.101 1.00 98.00 103 SER A O 1
ATOM 817 N N . LEU A 1 104 ? -5.540 -3.135 1.572 1.00 98.12 104 LEU A N 1
ATOM 818 C CA . LEU A 1 104 ? -5.235 -2.610 2.905 1.00 98.12 104 LEU A CA 1
ATOM 819 C C . LEU A 1 104 ? -6.194 -1.491 3.328 1.00 98.12 104 LEU A C 1
ATOM 821 O O . LEU A 1 104 ? -6.629 -1.457 4.476 1.00 98.12 104 LEU A O 1
ATOM 825 N N . ALA A 1 105 ? -6.579 -0.600 2.413 1.00 97.31 105 ALA A N 1
ATOM 826 C CA . ALA A 1 105 ? -7.559 0.448 2.692 1.00 97.31 105 ALA A CA 1
ATOM 827 C C . ALA A 1 105 ? -8.931 -0.143 3.060 1.00 97.31 105 ALA A C 1
ATOM 829 O O . ALA A 1 105 ? -9.582 0.318 4.001 1.00 97.31 105 ALA A O 1
ATOM 830 N N . THR A 1 106 ? -9.340 -1.208 2.366 1.00 98.12 106 THR A N 1
ATOM 831 C CA . THR A 1 106 ? -10.576 -1.942 2.670 1.00 98.12 106 THR A CA 1
ATOM 832 C C . THR A 1 106 ? -10.501 -2.596 4.052 1.00 98.12 106 THR A C 1
ATOM 834 O O . THR A 1 106 ? -11.422 -2.461 4.858 1.00 98.12 106 THR A O 1
ATOM 837 N N . GLU A 1 107 ? -9.380 -3.249 4.362 1.00 97.12 107 GLU A N 1
ATOM 838 C CA . GLU A 1 107 ? -9.126 -3.865 5.667 1.00 97.12 107 GLU A CA 1
ATOM 839 C C . GLU A 1 107 ? -9.163 -2.830 6.809 1.00 97.12 107 GLU A C 1
ATOM 841 O O . GLU A 1 107 ? -9.864 -3.020 7.807 1.00 97.12 107 GLU A O 1
ATOM 846 N N . GLY A 1 108 ? -8.487 -1.690 6.632 1.00 96.56 108 GLY A N 1
ATOM 847 C CA . GLY A 1 108 ? -8.484 -0.582 7.588 1.00 96.56 108 GLY A CA 1
ATOM 848 C C . GLY A 1 108 ? -9.878 -0.000 7.836 1.00 96.56 108 GLY A C 1
ATOM 849 O O . GLY A 1 108 ? -10.248 0.254 8.984 1.00 96.56 108 GLY A O 1
ATOM 850 N N . SER A 1 109 ? -10.693 0.142 6.786 1.00 97.62 109 SER A N 1
ATOM 851 C CA . SER A 1 109 ? -12.099 0.552 6.907 1.00 97.62 109 SER A CA 1
ATOM 852 C C . SER A 1 109 ? -12.924 -0.440 7.740 1.00 97.62 109 SER A C 1
ATOM 854 O O . SER A 1 109 ? -13.710 -0.043 8.611 1.00 97.62 109 SER A O 1
ATOM 856 N N . GLY A 1 110 ? -12.678 -1.742 7.559 1.00 97.81 110 GLY A N 1
ATOM 857 C CA . GLY A 1 110 ? -13.280 -2.801 8.370 1.00 97.81 110 GLY A CA 1
ATOM 858 C C . GLY A 1 110 ? -12.924 -2.692 9.857 1.00 97.81 110 GLY A C 1
ATOM 859 O O . GLY A 1 110 ? -13.806 -2.795 10.721 1.00 97.81 110 GLY A O 1
ATOM 860 N N . TYR A 1 111 ? -11.658 -2.405 10.178 1.00 97.81 111 TYR A N 1
ATOM 861 C CA . TYR A 1 111 ? -11.236 -2.159 11.561 1.00 97.81 111 TYR A CA 1
ATOM 862 C C . TYR A 1 111 ? -11.889 -0.910 12.153 1.00 97.81 111 TYR A C 1
ATOM 864 O O . TYR A 1 111 ? -12.406 -0.976 13.268 1.00 97.81 111 TYR A O 1
ATOM 872 N N . MET A 1 112 ? -11.937 0.203 11.413 1.00 97.25 112 MET A N 1
ATOM 873 C CA . MET A 1 112 ? -12.582 1.439 11.874 1.00 97.25 112 MET A CA 1
ATOM 874 C C . MET A 1 112 ? -14.070 1.238 12.176 1.00 97.25 112 MET A C 1
ATOM 876 O O . MET A 1 112 ? -14.553 1.666 13.226 1.00 97.25 112 MET A O 1
ATOM 880 N N . THR A 1 113 ? -14.785 0.528 11.303 1.00 98.12 113 THR A N 1
ATOM 881 C CA . THR A 1 113 ? -16.203 0.196 11.505 1.00 98.12 113 THR A CA 1
ATOM 882 C C . THR A 1 113 ? -16.398 -0.659 12.757 1.00 98.12 113 THR A C 1
ATOM 884 O O . THR A 1 113 ? -17.255 -0.367 13.595 1.00 98.12 113 THR A O 1
ATOM 887 N N . SER A 1 114 ? -15.549 -1.675 12.936 1.00 97.50 114 SER A N 1
ATOM 888 C CA . SER A 1 114 ? -15.596 -2.568 14.099 1.00 97.50 114 SER A CA 1
ATOM 889 C C . SER A 1 114 ? -15.306 -1.833 15.411 1.00 97.50 114 SER A C 1
ATOM 891 O O . SER A 1 114 ? -16.002 -2.045 16.404 1.00 97.50 114 SER A O 1
ATOM 893 N N . ILE A 1 115 ? -14.314 -0.936 15.421 1.00 97.81 115 ILE A N 1
ATOM 894 C CA . ILE A 1 115 ? -13.991 -0.089 16.578 1.00 97.81 115 ILE A CA 1
ATOM 895 C C . ILE A 1 115 ? -15.194 0.782 16.945 1.00 97.81 115 ILE A C 1
ATOM 897 O O . ILE A 1 115 ? -15.581 0.820 18.112 1.00 97.81 115 ILE A O 1
ATOM 901 N N . SER A 1 116 ? -15.798 1.459 15.967 1.00 97.88 116 SER A N 1
ATOM 902 C CA . SER A 1 116 ? -16.952 2.336 16.191 1.00 97.88 116 SER A CA 1
ATOM 903 C C . SER A 1 116 ? -18.153 1.571 16.748 1.00 97.88 116 SER A C 1
ATOM 905 O O . SER A 1 116 ? -18.739 1.992 17.743 1.00 97.88 116 SER A O 1
ATOM 907 N N . SER A 1 117 ? -18.464 0.399 16.185 1.00 97.94 117 SER A N 1
ATOM 908 C CA . SER A 1 117 ? -19.533 -0.473 16.687 1.00 97.94 117 SER A CA 1
ATOM 909 C C . SER A 1 117 ? -19.298 -0.896 18.144 1.00 97.94 117 SER A C 1
ATOM 911 O O . SER A 1 117 ? -20.190 -0.762 18.983 1.00 97.94 117 SER A O 1
ATOM 913 N N . LYS A 1 118 ? -18.078 -1.329 18.491 1.00 97.62 118 LYS A N 1
ATOM 914 C CA . LYS A 1 118 ? -17.741 -1.714 19.872 1.00 97.62 118 LYS A CA 1
ATOM 915 C C . LYS A 1 118 ? -17.769 -0.528 20.835 1.00 97.62 118 LYS A C 1
ATOM 917 O O . LYS A 1 118 ? -18.225 -0.689 21.964 1.00 97.62 118 LYS A O 1
ATOM 922 N N . LYS A 1 119 ? -17.326 0.660 20.406 1.00 96.69 119 LYS A N 1
ATOM 923 C CA . LYS A 1 119 ? -17.420 1.892 21.208 1.00 96.69 119 LYS A CA 1
ATOM 924 C C . LYS A 1 119 ? -18.874 2.244 21.519 1.00 96.69 119 LYS A C 1
ATOM 926 O O . LYS A 1 119 ? -19.173 2.537 22.673 1.00 96.69 119 LYS A O 1
ATOM 931 N N . ASN A 1 120 ? -19.766 2.146 20.532 1.00 97.38 120 ASN A N 1
ATOM 932 C CA . ASN A 1 120 ? -21.197 2.374 20.734 1.00 97.38 120 ASN A CA 1
ATOM 933 C C . ASN A 1 120 ? -21.776 1.392 21.758 1.00 97.38 120 ASN A C 1
ATOM 935 O O . ASN A 1 120 ? -22.421 1.819 22.712 1.00 97.38 120 ASN A O 1
ATOM 939 N N . LEU A 1 121 ? -21.445 0.103 21.638 1.00 96.38 121 LEU A N 1
ATOM 940 C CA . LEU A 1 121 ? -21.898 -0.913 22.588 1.00 96.38 121 LEU A CA 1
ATOM 941 C C . LEU A 1 121 ? -21.379 -0.657 24.015 1.00 96.38 121 LEU A C 1
ATOM 943 O O . LEU A 1 121 ? -22.122 -0.807 24.980 1.00 96.38 121 LEU A O 1
ATOM 947 N N . VAL A 1 122 ? -20.122 -0.226 24.173 1.00 95.25 122 VAL A N 1
ATOM 948 C CA . VAL A 1 122 ? -19.592 0.194 25.484 1.00 95.25 122 VAL A CA 1
ATOM 949 C C . VAL A 1 122 ? -20.393 1.369 26.046 1.00 95.25 122 VAL A C 1
ATOM 951 O O . VAL A 1 122 ? -20.723 1.378 27.231 1.00 95.25 122 VAL A O 1
ATOM 954 N N . SER A 1 123 ? -20.715 2.364 25.220 1.00 95.06 123 SER A N 1
ATOM 955 C CA . SER A 1 123 ? -21.515 3.517 25.638 1.00 95.06 123 SER A CA 1
ATOM 956 C C . SER A 1 123 ? -22.939 3.136 26.052 1.00 95.06 123 SER A C 1
ATOM 958 O O . SER A 1 123 ? -23.454 3.722 27.001 1.00 95.06 123 SER A O 1
ATOM 960 N N . GLU A 1 124 ? -23.565 2.167 25.386 1.00 95.19 124 GLU A N 1
ATOM 961 C CA . GLU A 1 124 ? -24.887 1.632 25.747 1.00 95.19 124 GLU A CA 1
ATOM 962 C C . GLU A 1 124 ? -24.850 0.860 27.072 1.00 95.19 124 GLU A C 1
ATOM 964 O O . GLU A 1 124 ? -25.660 1.117 27.964 1.00 95.19 124 GLU A O 1
ATOM 969 N N . LEU A 1 125 ? -23.857 -0.019 27.248 1.00 93.25 125 LEU A N 1
ATOM 970 C CA . LEU A 1 125 ? -23.675 -0.800 28.477 1.00 93.25 125 LEU A CA 1
ATOM 971 C C . LEU A 1 125 ? -23.366 0.073 29.698 1.00 93.25 125 LEU A C 1
ATOM 973 O O . LEU A 1 125 ? -23.706 -0.301 30.812 1.00 93.25 125 LEU A O 1
ATOM 977 N N . LYS A 1 126 ? -22.737 1.238 29.507 1.00 91.00 126 LYS A N 1
ATOM 978 C CA . LYS A 1 126 ? -22.495 2.204 30.593 1.00 91.00 126 LYS A CA 1
ATOM 979 C C . LYS A 1 126 ? -23.755 2.942 31.046 1.00 91.00 126 LYS A C 1
ATOM 981 O O . LYS A 1 126 ? -23.773 3.453 32.162 1.00 91.00 126 LYS A O 1
ATOM 986 N N . LYS A 1 127 ? -24.765 3.039 30.178 1.00 89.31 127 LYS A N 1
ATOM 987 C CA . LYS A 1 127 ? -26.051 3.699 30.454 1.00 89.31 127 LYS A CA 1
ATOM 988 C C . LYS A 1 127 ? -27.103 2.741 31.028 1.00 89.31 127 LYS A C 1
ATOM 990 O O . LYS A 1 127 ? -28.136 3.220 31.485 1.00 89.31 127 LYS A O 1
ATOM 995 N N . SER A 1 128 ? -26.842 1.430 30.973 1.00 72.88 128 SER A N 1
ATOM 996 C CA . SER A 1 128 ? -27.719 0.342 31.435 1.00 72.88 128 SER A CA 1
ATOM 997 C C . SER A 1 128 ? -27.265 -0.207 32.790 1.00 72.88 128 SER A C 1
ATOM 999 O O . SER A 1 128 ? -28.122 -0.376 33.679 1.00 72.88 128 SER A O 1
#

InterPro domains:
  IPR031681 YwqH-like [PF16888] (9-126)